Protein AF-A0A846BPC7-F1 (afdb_monomer_lite)

Sequence (63 aa):
MQIITFNSHIGSDGLLQIKLPNELKNQDVMVIIRPQTKEWLSILQKTAGSIPDLERLPQAVNK

pLDDT: mean 71.41, std 15.26, range [35.91, 86.88]

Secondary structure (DSSP, 8-state):
-PPPPPEEEE-TTS-EEEEPPGGGTTS--------SSHHHHHHHHHHTT-S--GGGS------

Foldseek 3Di:
DDDDDWDWDQDPVRDIDIDDDPVCPPPDDDDDDDDPDPVVVVVCVVCVVVPPPPPPPPPPDDD

Structure (mmCIF, N/CA/C/O backbone):
data_AF-A0A846BPC7-F1
#
_entry.id   AF-A0A846BPC7-F1
#
loop_
_atom_site.group_PDB
_atom_site.id
_atom_site.type_symbol
_atom_site.label_atom_id
_atom_site.label_alt_id
_atom_site.label_comp_id
_atom_site.label_asym_id
_atom_site.label_entity_id
_atom_site.label_seq_id
_atom_site.pdbx_PDB_ins_code
_atom_site.Cartn_x
_atom_site.Cartn_y
_atom_site.Cartn_z
_atom_site.occupancy
_atom_site.B_iso_or_equiv
_atom_site.auth_seq_id
_atom_site.auth_comp_id
_atom_site.auth_asym_id
_atom_site.auth_atom_id
_atom_site.pdbx_PDB_model_num
ATOM 1 N N . MET A 1 1 ? 4.726 -17.122 18.779 1.00 45.69 1 MET A N 1
ATOM 2 C CA . MET A 1 1 ? 5.050 -16.203 17.668 1.00 45.69 1 MET A CA 1
ATOM 3 C C . MET A 1 1 ? 3.727 -15.681 17.133 1.00 45.69 1 MET A C 1
ATOM 5 O O . MET A 1 1 ? 2.933 -16.492 16.678 1.00 45.69 1 MET A O 1
ATOM 9 N N . GLN A 1 2 ? 3.426 -14.396 17.313 1.00 66.94 2 GLN A N 1
ATOM 10 C CA . GLN A 1 2 ? 2.159 -13.805 16.871 1.00 66.94 2 GLN A CA 1
ATOM 11 C C . GLN A 1 2 ? 2.339 -13.271 15.448 1.00 66.94 2 GLN A C 1
ATOM 13 O O . GLN A 1 2 ? 3.318 -12.582 15.171 1.00 66.94 2 GLN A O 1
ATOM 18 N N . ILE A 1 3 ? 1.426 -13.624 14.545 1.00 74.25 3 ILE A N 1
ATOM 19 C CA . ILE A 1 3 ? 1.397 -13.092 13.181 1.00 74.25 3 ILE A CA 1
ATOM 20 C C . ILE A 1 3 ? 0.452 -11.893 13.195 1.00 74.25 3 ILE A C 1
ATOM 22 O O . ILE A 1 3 ? -0.729 -12.051 13.491 1.00 74.25 3 ILE A O 1
ATOM 26 N N . ILE A 1 4 ? 0.967 -10.705 12.882 1.00 73.62 4 ILE A N 1
ATOM 27 C CA . ILE A 1 4 ? 0.153 -9.499 12.700 1.00 73.62 4 ILE A CA 1
ATOM 28 C C . ILE A 1 4 ? -0.060 -9.322 11.201 1.00 73.62 4 ILE A C 1
ATOM 30 O O . ILE A 1 4 ? 0.901 -9.190 10.443 1.00 73.62 4 ILE A O 1
ATOM 34 N N . THR A 1 5 ? -1.320 -9.342 10.771 1.00 78.62 5 THR A N 1
ATOM 35 C CA . THR A 1 5 ? -1.679 -9.176 9.359 1.00 78.62 5 THR A CA 1
ATOM 36 C C . THR A 1 5 ? -2.071 -7.730 9.100 1.00 78.62 5 THR A C 1
ATOM 38 O O . THR A 1 5 ? -2.981 -7.205 9.738 1.00 78.62 5 THR A O 1
ATOM 41 N N . PHE A 1 6 ? -1.404 -7.097 8.139 1.00 81.31 6 PHE A N 1
ATOM 42 C CA . PHE A 1 6 ?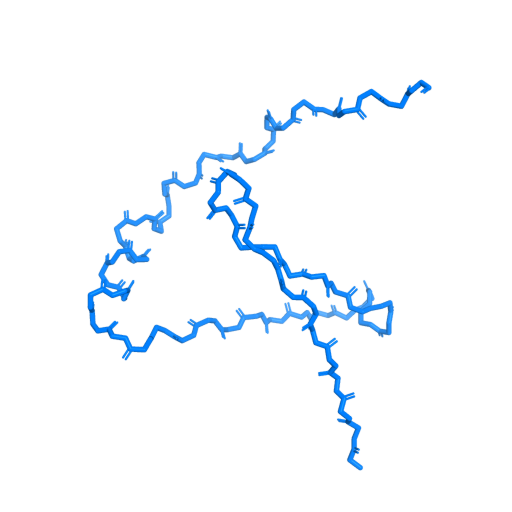 -1.769 -5.773 7.649 1.00 81.31 6 PHE A CA 1
ATOM 43 C C . PHE A 1 6 ? -2.568 -5.925 6.360 1.00 81.31 6 PHE A C 1
ATOM 45 O O . PHE A 1 6 ? -2.116 -6.582 5.424 1.00 81.31 6 PHE A O 1
ATOM 52 N N . ASN A 1 7 ? -3.742 -5.299 6.305 1.00 82.75 7 ASN A N 1
ATOM 53 C CA . ASN A 1 7 ? -4.503 -5.201 5.066 1.00 82.75 7 ASN A CA 1
ATOM 54 C C . ASN A 1 7 ? -4.051 -3.945 4.324 1.00 82.75 7 ASN A C 1
ATOM 56 O O . ASN A 1 7 ? -4.082 -2.850 4.897 1.00 82.75 7 ASN A O 1
ATOM 60 N N . SER A 1 8 ? -3.640 -4.108 3.070 1.00 83.44 8 SER A N 1
ATOM 61 C CA . SER A 1 8 ? -3.282 -3.003 2.189 1.00 83.44 8 SER A CA 1
ATOM 62 C C . SER A 1 8 ? -4.187 -2.959 0.964 1.00 83.44 8 SER A C 1
ATOM 64 O O . SER A 1 8 ? -4.604 -3.994 0.441 1.00 83.44 8 SER A O 1
ATOM 66 N N . HIS A 1 9 ? -4.478 -1.748 0.495 1.00 86.12 9 HIS A N 1
ATOM 67 C CA . HIS A 1 9 ? -5.132 -1.520 -0.789 1.00 86.12 9 HIS A CA 1
ATOM 68 C C . HIS A 1 9 ? -4.542 -0.292 -1.478 1.00 86.12 9 HIS A C 1
ATOM 70 O O . HIS A 1 9 ? -4.100 0.652 -0.823 1.00 86.12 9 HIS A O 1
ATOM 76 N N . ILE A 1 10 ? -4.532 -0.316 -2.809 1.00 81.50 10 ILE A N 1
ATOM 77 C CA . ILE A 1 10 ? -4.235 0.862 -3.624 1.00 81.50 10 ILE A CA 1
ATOM 78 C C . ILE A 1 10 ? -5.575 1.486 -4.002 1.00 81.50 10 ILE A C 1
ATOM 80 O O . ILE A 1 1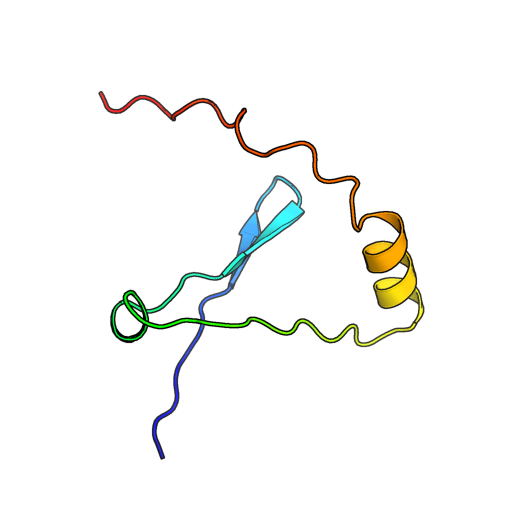0 ? -6.413 0.816 -4.609 1.00 81.50 10 ILE A O 1
ATOM 84 N N . GLY A 1 11 ? -5.804 2.731 -3.589 1.00 79.44 11 GLY A N 1
ATOM 85 C CA . GLY A 1 11 ? -7.003 3.476 -3.963 1.00 79.44 11 GLY A CA 1
ATOM 86 C C . GLY A 1 11 ? -7.010 3.839 -5.449 1.00 79.44 11 GLY A C 1
ATOM 87 O O . GLY A 1 11 ? -5.981 3.812 -6.124 1.00 79.44 11 GLY A O 1
ATOM 88 N N . SER A 1 12 ? -8.175 4.219 -5.977 1.00 80.56 12 SER A N 1
ATOM 89 C CA . SER A 1 12 ? -8.293 4.744 -7.349 1.00 80.56 12 SER A CA 1
ATOM 90 C C . SER A 1 12 ? -7.526 6.057 -7.562 1.00 80.56 12 SER A C 1
ATOM 92 O O . SER A 1 12 ? -7.298 6.464 -8.695 1.00 80.56 12 SER A O 1
ATOM 94 N N . ASP A 1 13 ? -7.144 6.715 -6.469 1.00 78.31 13 ASP A N 1
ATOM 95 C CA . ASP A 1 13 ? -6.282 7.894 -6.394 1.00 78.31 13 ASP A CA 1
ATOM 96 C C . ASP A 1 13 ? -4.777 7.557 -6.425 1.00 78.31 13 ASP A C 1
ATOM 98 O O . ASP A 1 13 ? -3.944 8.461 -6.429 1.00 78.31 13 ASP A O 1
ATOM 102 N N . GLY A 1 14 ? -4.411 6.271 -6.451 1.00 70.38 14 GLY A N 1
ATOM 103 C CA . GLY A 1 14 ? -3.023 5.811 -6.457 1.00 70.38 14 GLY A CA 1
ATOM 104 C C . GLY A 1 14 ? -2.349 5.812 -5.083 1.00 70.38 14 GLY A C 1
ATOM 105 O O . GLY A 1 14 ? -1.147 5.550 -5.004 1.00 70.38 14 GLY A O 1
ATOM 106 N N . LEU A 1 15 ? -3.086 6.074 -3.996 1.00 78.56 15 LEU A N 1
ATOM 107 C CA . LEU A 1 15 ? -2.534 6.048 -2.642 1.00 78.56 15 LEU A CA 1
ATOM 108 C C . LEU A 1 15 ? -2.513 4.623 -2.075 1.00 78.56 15 LEU A C 1
ATOM 110 O O . LEU A 1 15 ? -3.514 3.904 -2.108 1.00 78.56 15 LEU A O 1
ATOM 114 N N . LEU A 1 16 ? -1.371 4.228 -1.501 1.00 80.06 16 LEU A N 1
ATOM 115 C CA . LEU A 1 16 ? -1.260 3.014 -0.695 1.00 80.06 16 LEU A CA 1
ATOM 116 C C . LEU A 1 16 ? -1.848 3.275 0.689 1.00 80.06 16 LEU A C 1
ATOM 118 O O . LEU A 1 16 ? -1.277 4.012 1.492 1.00 80.06 16 LEU A O 1
ATOM 122 N N . GLN A 1 17 ? -2.969 2.629 0.978 1.00 82.75 17 GLN A N 1
ATOM 123 C CA . GLN A 1 17 ? -3.615 2.686 2.279 1.00 82.75 17 GLN A CA 1
ATOM 124 C C . GLN A 1 17 ? -3.306 1.400 3.045 1.00 82.75 17 GLN A C 1
ATOM 126 O O . GLN A 1 17 ? -3.466 0.294 2.527 1.00 82.75 17 GLN A O 1
ATOM 131 N N . ILE A 1 18 ? -2.841 1.545 4.285 1.00 84.88 18 ILE A N 1
ATOM 132 C CA . ILE A 1 18 ? -2.528 0.427 5.179 1.00 84.88 18 ILE A CA 1
ATOM 133 C C . ILE A 1 18 ? -3.445 0.550 6.386 1.00 84.88 18 ILE A C 1
ATOM 135 O O . ILE A 1 18 ? -3.365 1.518 7.144 1.00 84.88 18 ILE A O 1
ATOM 139 N N . LYS A 1 19 ? -4.334 -0.427 6.568 1.00 84.38 19 LYS A N 1
ATOM 140 C CA . LYS A 1 19 ? -5.261 -0.427 7.697 1.00 84.38 19 LYS A CA 1
ATOM 141 C C . LYS A 1 19 ? -4.550 -0.949 8.937 1.00 84.38 19 LYS A C 1
ATOM 143 O O . LYS A 1 19 ? -4.160 -2.117 8.985 1.00 84.38 19 LYS A O 1
ATOM 148 N N . LEU A 1 20 ? -4.422 -0.090 9.944 1.00 84.25 20 LEU A N 1
ATOM 149 C CA . LEU A 1 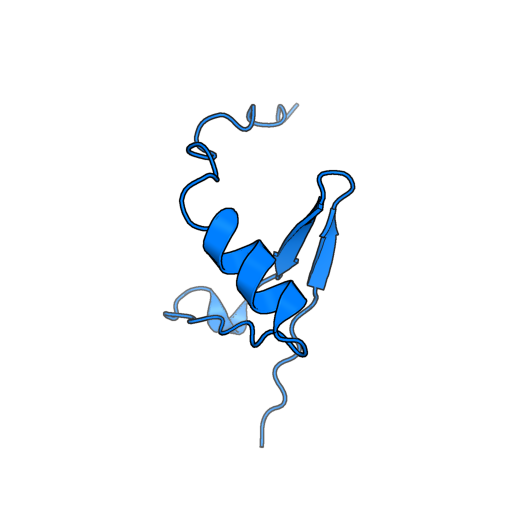20 ? -3.835 -0.474 11.216 1.00 84.25 20 LEU A CA 1
ATOM 150 C C . LEU A 1 20 ? -4.801 -1.381 12.007 1.00 84.25 20 LEU A C 1
ATOM 152 O O . LEU A 1 20 ? -5.965 -1.009 12.186 1.00 84.25 20 LEU A O 1
ATOM 156 N N . PRO A 1 21 ? -4.359 -2.559 12.484 1.00 83.50 21 PRO A N 1
ATOM 157 C CA . PRO A 1 21 ? -5.149 -3.394 13.383 1.00 83.50 21 PRO A CA 1
ATOM 158 C C . PRO A 1 21 ? -5.479 -2.664 14.690 1.00 83.50 21 PRO A C 1
ATOM 160 O O . PRO A 1 21 ? -4.656 -1.921 15.222 1.00 83.50 21 PRO A O 1
ATOM 163 N N . ASN A 1 22 ? -6.662 -2.925 15.255 1.00 83.56 22 ASN A N 1
ATOM 164 C CA . ASN A 1 22 ? -7.111 -2.286 16.501 1.00 83.56 22 ASN A CA 1
ATOM 165 C C . ASN A 1 22 ? -6.155 -2.528 17.682 1.00 83.56 22 ASN A C 1
ATOM 167 O O . ASN A 1 22 ? -6.027 -1.674 18.554 1.00 83.56 22 ASN A O 1
ATOM 171 N N . GLU A 1 23 ? -5.461 -3.665 17.680 1.00 84.12 23 GLU A N 1
ATOM 172 C CA . GLU A 1 23 ? -4.453 -4.059 18.674 1.00 84.12 23 GLU A CA 1
ATOM 173 C C . GLU A 1 23 ? -3.274 -3.074 18.754 1.00 84.12 23 GLU A C 1
ATOM 175 O O . GLU A 1 23 ? -2.623 -2.965 19.793 1.00 84.12 23 GLU A O 1
ATOM 180 N N . LEU A 1 24 ? -3.020 -2.329 17.672 1.00 84.06 24 LEU A N 1
ATOM 181 C CA . LEU A 1 24 ? -1.904 -1.393 17.542 1.00 84.06 24 LEU A CA 1
ATOM 182 C C . LEU A 1 24 ? -2.334 0.082 17.626 1.00 84.06 24 LEU A C 1
ATOM 184 O O . LEU A 1 24 ? -1.494 0.964 17.495 1.00 84.06 24 LEU A O 1
ATOM 188 N N . LYS A 1 25 ? -3.622 0.376 17.864 1.00 79.38 25 LYS A N 1
ATOM 189 C CA . LYS A 1 25 ? -4.190 1.740 17.787 1.00 79.38 25 LYS A CA 1
ATOM 190 C C . LYS A 1 25 ? -3.526 2.766 18.721 1.00 79.38 25 LYS A C 1
ATOM 192 O O . LYS A 1 25 ? -3.536 3.949 18.410 1.00 79.38 25 LYS A O 1
ATOM 197 N N . ASN A 1 26 ? -2.959 2.317 19.840 1.00 83.31 26 ASN A N 1
ATOM 198 C CA . ASN A 1 26 ? -2.298 3.170 20.836 1.00 83.31 26 ASN A CA 1
ATOM 199 C C . ASN A 1 26 ? -0.784 2.916 20.906 1.00 83.31 26 ASN A C 1
ATOM 201 O O . ASN A 1 26 ? -0.176 3.107 21.957 1.00 83.31 26 ASN A O 1
ATOM 205 N N . GLN A 1 27 ? -0.195 2.403 19.827 1.00 84.50 27 GLN A N 1
ATOM 206 C CA . GLN A 1 27 ? 1.232 2.118 19.738 1.00 84.50 27 GLN A CA 1
ATOM 207 C C . GLN A 1 27 ? 1.846 2.956 18.620 1.00 84.50 27 GLN A C 1
ATOM 209 O O . GLN A 1 27 ? 1.211 3.183 17.590 1.00 84.50 27 GLN A O 1
ATOM 214 N N . ASP A 1 28 ? 3.095 3.378 18.803 1.00 79.06 28 ASP A N 1
ATOM 215 C CA . ASP A 1 28 ? 3.859 3.992 17.724 1.00 79.06 28 ASP A CA 1
ATOM 216 C C . ASP A 1 28 ? 4.218 2.919 16.695 1.00 79.06 28 ASP A C 1
ATOM 218 O O . ASP A 1 28 ? 4.970 1.980 16.973 1.00 79.06 28 ASP A O 1
ATOM 222 N N . VAL A 1 29 ? 3.659 3.044 15.492 1.00 76.75 29 VAL A N 1
ATOM 223 C CA . VAL A 1 29 ? 3.875 2.090 14.402 1.00 76.75 29 VAL A CA 1
ATOM 224 C C . VAL A 1 29 ? 4.642 2.765 13.281 1.00 76.75 29 VAL A C 1
ATOM 226 O O . VAL A 1 29 ? 4.144 3.660 12.603 1.00 76.75 29 VAL A O 1
ATOM 229 N N . MET A 1 30 ? 5.862 2.287 13.052 1.00 79.62 30 MET A N 1
ATOM 230 C CA . MET A 1 30 ? 6.672 2.685 11.910 1.00 79.62 30 MET A CA 1
ATOM 231 C C . MET A 1 30 ? 6.467 1.695 10.762 1.00 79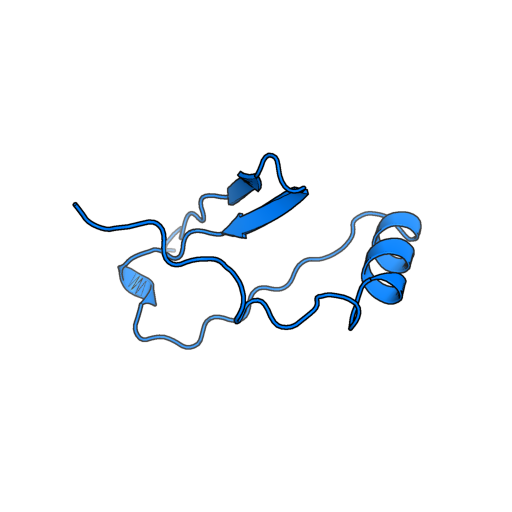.62 30 MET A C 1
ATOM 233 O O . MET A 1 30 ? 6.795 0.513 10.877 1.00 79.62 30 MET A O 1
ATOM 237 N N . VAL A 1 31 ? 5.966 2.188 9.630 1.00 74.00 31 VAL A N 1
ATOM 238 C CA . VAL A 1 31 ? 5.853 1.405 8.394 1.00 74.00 31 VAL A CA 1
ATOM 239 C C . VAL A 1 31 ? 7.067 1.683 7.511 1.00 74.00 31 VAL A C 1
ATOM 241 O O . VAL A 1 31 ? 7.298 2.817 7.102 1.00 74.00 31 VAL A O 1
ATOM 244 N N . ILE A 1 32 ? 7.831 0.638 7.184 1.00 76.81 32 ILE A N 1
ATOM 245 C CA . ILE A 1 32 ? 8.990 0.729 6.287 1.00 76.81 32 ILE A CA 1
ATOM 246 C C . ILE A 1 32 ? 8.638 0.062 4.957 1.00 76.81 32 ILE A C 1
ATOM 248 O O . ILE A 1 32 ? 8.549 -1.162 4.871 1.00 76.81 32 ILE A O 1
ATOM 252 N N . ILE A 1 33 ? 8.486 0.862 3.901 1.00 76.19 33 ILE A N 1
ATOM 253 C CA . ILE A 1 33 ? 8.300 0.363 2.534 1.00 76.19 33 ILE A CA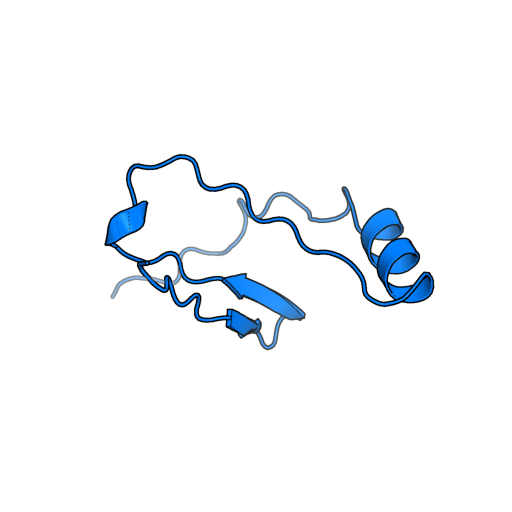 1
ATOM 254 C C . ILE A 1 33 ? 9.672 0.262 1.875 1.00 76.19 33 ILE A C 1
ATOM 256 O O . ILE A 1 33 ? 10.351 1.268 1.669 1.00 76.19 33 ILE A O 1
ATOM 260 N N . ARG A 1 34 ? 10.090 -0.960 1.533 1.00 79.12 34 ARG A N 1
ATOM 261 C CA . ARG A 1 34 ? 11.331 -1.191 0.788 1.00 79.12 34 ARG A CA 1
ATOM 262 C C . ARG A 1 34 ? 11.023 -1.327 -0.704 1.00 79.12 34 ARG A C 1
ATOM 264 O O . ARG A 1 34 ? 10.326 -2.270 -1.078 1.00 79.12 34 ARG A O 1
ATOM 271 N N . PRO A 1 35 ? 11.530 -0.429 -1.562 1.00 81.25 35 PRO A N 1
ATOM 272 C CA . PRO A 1 35 ? 11.382 -0.586 -3.001 1.00 81.25 35 PRO A CA 1
ATOM 273 C C . PRO A 1 35 ? 12.135 -1.834 -3.473 1.00 81.25 35 PRO A C 1
ATOM 275 O O . PRO A 1 35 ? 13.281 -2.057 -3.086 1.00 81.25 35 PRO A O 1
ATOM 278 N N . GLN A 1 36 ? 11.495 -2.640 -4.323 1.00 82.81 36 GLN A N 1
ATOM 279 C CA . GLN A 1 36 ? 12.134 -3.825 -4.908 1.00 82.81 36 GLN A CA 1
ATOM 280 C C . GLN A 1 36 ? 13.142 -3.465 -6.006 1.00 82.81 36 GLN A C 1
ATOM 282 O O . GLN A 1 36 ? 14.088 -4.211 -6.243 1.00 82.81 36 GLN A O 1
ATOM 287 N N . THR A 1 37 ? 12.961 -2.319 -6.670 1.00 86.88 37 THR A N 1
ATOM 288 C CA . THR A 1 37 ? 13.812 -1.876 -7.778 1.00 86.88 37 THR A CA 1
ATOM 289 C C . THR A 1 37 ? 14.362 -0.472 -7.538 1.00 86.88 37 THR A C 1
ATOM 291 O O . THR A 1 37 ? 13.764 0.353 -6.841 1.00 86.88 37 THR A O 1
ATOM 294 N N . LYS A 1 38 ? 15.514 -0.177 -8.154 1.00 84.50 38 LYS A N 1
ATOM 295 C CA . LYS A 1 38 ? 16.117 1.168 -8.135 1.00 84.50 38 LYS A CA 1
ATOM 296 C C . LYS A 1 38 ? 15.222 2.217 -8.804 1.00 84.50 38 LYS A C 1
ATOM 298 O O . LYS A 1 38 ? 15.243 3.376 -8.406 1.00 84.50 38 LYS A O 1
ATOM 303 N N . GLU A 1 39 ? 14.428 1.807 -9.788 1.00 85.12 39 GLU A N 1
ATOM 304 C CA . GLU A 1 39 ? 13.432 2.658 -10.438 1.00 85.12 39 GLU A CA 1
ATOM 305 C C . GLU A 1 39 ? 12.347 3.092 -9.449 1.00 85.12 39 GLU A C 1
ATOM 307 O O . GLU A 1 39 ? 12.092 4.287 -9.306 1.00 85.12 39 GLU A O 1
ATOM 312 N N . TRP A 1 40 ? 11.790 2.145 -8.688 1.00 79.19 40 TRP A N 1
ATOM 313 C CA . TRP A 1 40 ? 10.777 2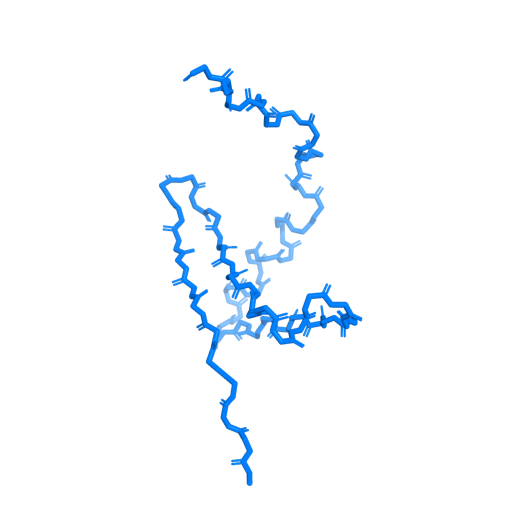.446 -7.677 1.00 79.19 40 TRP A CA 1
ATOM 314 C C . TRP A 1 40 ? 11.324 3.344 -6.566 1.00 79.19 40 TRP A C 1
ATOM 316 O O . TRP A 1 40 ? 10.658 4.282 -6.136 1.00 79.19 40 TRP A O 1
ATOM 326 N N . LEU A 1 41 ? 12.576 3.118 -6.151 1.00 81.94 41 LEU A N 1
ATOM 327 C CA . LEU A 1 41 ? 13.271 4.015 -5.227 1.00 81.94 41 LEU A CA 1
ATOM 328 C C . LEU A 1 41 ? 13.382 5.438 -5.795 1.00 81.94 41 LEU A C 1
ATOM 330 O O . LEU A 1 41 ? 13.103 6.395 -5.080 1.00 81.94 41 LEU A O 1
ATOM 334 N N . SER A 1 42 ? 13.755 5.582 -7.070 1.00 80.94 42 SER A N 1
ATOM 335 C CA . SER A 1 42 ? 13.875 6.893 -7.717 1.00 80.94 42 SER A CA 1
ATOM 336 C C . SER A 1 42 ? 12.531 7.617 -7.814 1.00 80.94 42 SER A C 1
ATOM 338 O O . SER A 1 42 ? 12.481 8.823 -7.586 1.00 80.94 42 SER A O 1
ATOM 340 N N . ILE A 1 43 ? 11.442 6.896 -8.105 1.00 81.50 43 ILE A N 1
ATOM 341 C CA . ILE A 1 43 ? 10.080 7.450 -8.105 1.00 81.50 43 ILE A CA 1
ATOM 342 C C . ILE A 1 43 ? 9.739 7.971 -6.710 1.00 81.50 43 ILE A C 1
ATOM 344 O O . ILE A 1 43 ? 9.435 9.153 -6.573 1.00 81.50 43 ILE A O 1
ATOM 348 N N . LEU A 1 44 ? 9.892 7.133 -5.679 1.00 76.81 44 LEU A N 1
ATOM 349 C CA . LEU A 1 44 ? 9.606 7.513 -4.295 1.00 76.81 44 LEU A CA 1
ATOM 350 C C . LEU A 1 44 ? 10.439 8.716 -3.843 1.00 76.81 44 LEU A C 1
ATOM 352 O O . LEU A 1 44 ? 9.901 9.607 -3.198 1.00 76.81 44 LEU A O 1
ATOM 356 N N . GLN A 1 45 ? 11.723 8.779 -4.205 1.00 78.56 45 GLN A N 1
ATOM 357 C CA . GLN A 1 45 ? 12.602 9.909 -3.883 1.00 78.56 45 GLN A CA 1
ATOM 358 C C . GLN A 1 45 ? 12.200 11.204 -4.597 1.00 78.56 45 GLN A C 1
ATOM 360 O O . GLN A 1 45 ? 12.340 12.275 -4.018 1.00 78.56 45 GLN A O 1
ATOM 365 N N . LYS A 1 46 ? 11.696 11.122 -5.835 1.00 78.56 46 LYS A N 1
ATOM 366 C CA . LYS A 1 46 ? 11.205 12.290 -6.587 1.00 78.56 46 LYS A CA 1
ATOM 367 C C . LYS A 1 46 ? 9.859 12.788 -6.070 1.00 78.56 46 LYS A C 1
ATOM 369 O O . LYS A 1 46 ? 9.597 13.983 -6.118 1.00 78.56 46 LYS A O 1
ATOM 374 N N . THR A 1 47 ? 9.007 11.881 -5.599 1.00 71.12 47 THR A N 1
ATOM 375 C CA . THR A 1 47 ? 7.685 12.218 -5.056 1.00 71.12 47 THR A CA 1
ATOM 376 C C . THR A 1 47 ? 7.717 12.532 -3.560 1.00 71.12 47 THR A C 1
ATOM 378 O O . THR A 1 47 ? 6.775 13.134 -3.046 1.00 71.12 47 THR A O 1
ATOM 381 N N . ALA A 1 48 ? 8.782 12.149 -2.848 1.00 63.97 48 ALA A N 1
ATOM 382 C CA . ALA A 1 48 ? 8.981 12.473 -1.440 1.00 63.97 48 ALA A CA 1
ATOM 383 C C . ALA A 1 48 ? 9.032 13.999 -1.267 1.00 63.97 48 ALA A C 1
ATOM 385 O O . ALA A 1 48 ? 9.912 14.667 -1.802 1.00 63.97 48 ALA A O 1
ATOM 386 N N . GLY A 1 49 ? 8.051 14.551 -0.549 1.00 57.66 49 GLY A N 1
ATOM 387 C CA . GLY A 1 49 ? 7.883 15.997 -0.357 1.00 57.66 49 GLY A CA 1
ATOM 388 C C . GLY A 1 49 ? 6.936 16.686 -1.348 1.00 57.66 49 GLY A C 1
ATOM 389 O O . GLY A 1 49 ? 6.626 17.855 -1.157 1.00 57.66 49 GLY A O 1
ATOM 390 N N . SER A 1 50 ? 6.432 15.977 -2.366 1.00 54.97 50 SER A N 1
ATOM 391 C CA . SER A 1 50 ? 5.408 16.481 -3.304 1.00 54.97 50 SER A CA 1
ATOM 392 C C . SER A 1 50 ? 3.988 16.036 -2.945 1.00 54.97 50 SER A C 1
ATOM 394 O O . SER A 1 50 ? 3.081 16.214 -3.751 1.00 54.97 50 SER A O 1
ATOM 396 N N . ILE A 1 51 ? 3.778 15.440 -1.767 1.00 57.91 51 ILE A N 1
ATOM 397 C CA . ILE A 1 51 ? 2.432 15.223 -1.232 1.00 57.91 51 ILE A CA 1
ATOM 398 C C . ILE A 1 51 ? 1.996 16.582 -0.670 1.00 57.91 51 ILE A C 1
ATOM 400 O O . ILE A 1 51 ? 2.520 16.968 0.376 1.00 57.91 51 ILE A O 1
ATOM 404 N N . PRO A 1 52 ? 1.124 17.355 -1.351 1.00 50.69 52 PRO A N 1
ATOM 405 C CA . PRO A 1 52 ? 0.544 18.537 -0.731 1.00 50.69 52 PRO A CA 1
ATOM 406 C C . PRO A 1 52 ? -0.168 18.093 0.545 1.00 50.69 52 PRO A C 1
ATOM 408 O O . PRO A 1 52 ? -0.771 17.018 0.551 1.00 50.69 52 PRO A O 1
ATOM 411 N N . ASP A 1 53 ? -0.081 18.901 1.603 1.00 48.56 53 ASP A N 1
ATOM 412 C CA . ASP A 1 53 ? -0.797 18.682 2.860 1.00 48.56 53 ASP A CA 1
ATOM 413 C C . ASP A 1 53 ? -2.196 18.110 2.588 1.00 48.56 53 ASP A C 1
ATOM 415 O O . ASP A 1 53 ? -3.066 18.767 2.007 1.00 48.56 53 ASP A O 1
ATOM 419 N N . LEU A 1 54 ? -2.414 16.859 2.999 1.00 48.69 54 LEU A N 1
ATOM 420 C CA . LEU A 1 54 ? -3.703 16.168 2.905 1.00 48.69 54 LEU A CA 1
ATOM 421 C C . LEU A 1 54 ? -4.765 16.795 3.832 1.00 48.69 54 LEU A C 1
ATOM 423 O O . LEU A 1 54 ? -5.877 16.278 3.923 1.00 48.69 54 LEU A O 1
ATOM 427 N N . GLU A 1 55 ? -4.483 17.949 4.451 1.00 49.47 55 GLU A N 1
ATOM 428 C CA . GLU A 1 55 ? -5.444 18.805 5.163 1.00 49.47 55 GLU A CA 1
ATOM 429 C C . GLU A 1 55 ? -6.589 19.333 4.269 1.00 49.47 55 GLU A C 1
ATOM 431 O O . GLU A 1 55 ? -7.492 20.019 4.745 1.00 49.47 55 GLU A O 1
ATOM 436 N N . ARG A 1 56 ? -6.603 18.998 2.970 1.00 46.88 56 ARG A N 1
ATOM 437 C CA . ARG A 1 56 ? -7.680 19.328 2.021 1.00 46.88 56 ARG A CA 1
ATOM 438 C C . ARG A 1 56 ? -8.461 18.135 1.467 1.00 46.88 56 ARG A C 1
ATOM 440 O O . ARG A 1 56 ? -9.136 18.292 0.450 1.00 46.88 56 ARG A O 1
ATOM 447 N N . LEU A 1 57 ? -8.445 16.965 2.107 1.00 46.19 57 LEU A N 1
ATOM 448 C CA . LEU A 1 57 ? -9.511 15.996 1.832 1.00 46.19 57 LEU A CA 1
ATOM 449 C C . LEU A 1 57 ? -10.832 16.584 2.361 1.00 46.19 57 LEU A C 1
ATOM 451 O O . LEU A 1 57 ? -10.933 16.817 3.569 1.00 46.19 57 LEU A O 1
ATOM 455 N N . PRO A 1 58 ? -11.842 16.868 1.511 1.00 40.91 58 PRO A N 1
ATOM 456 C CA . PRO A 1 58 ? -13.143 17.278 2.011 1.00 40.91 58 PRO A CA 1
ATOM 457 C C . PRO A 1 58 ? -13.633 16.168 2.933 1.00 40.91 58 PRO A C 1
ATOM 459 O O . PRO A 1 58 ? -13.689 15.006 2.530 1.00 40.91 58 PRO A O 1
ATOM 462 N N . GLN A 1 59 ? -13.949 16.523 4.180 1.00 44.78 59 GLN A N 1
ATOM 463 C CA . GLN A 1 59 ? -14.652 15.629 5.085 1.00 44.78 59 GLN A CA 1
ATOM 464 C C . GLN A 1 59 ? -15.887 15.139 4.335 1.00 44.78 59 GLN A C 1
ATOM 466 O O . GLN A 1 59 ? -16.806 15.918 4.072 1.00 44.78 59 GLN A O 1
ATOM 471 N N . ALA A 1 60 ? -15.865 13.876 3.910 1.00 42.19 60 ALA A N 1
ATOM 472 C CA . ALA A 1 60 ? -17.017 13.235 3.319 1.00 42.19 60 ALA A CA 1
ATOM 473 C C . ALA A 1 60 ? -18.108 13.242 4.391 1.00 42.19 60 ALA A C 1
ATOM 475 O O . ALA A 1 60 ? -18.066 12.497 5.365 1.00 42.19 60 ALA A O 1
ATOM 476 N N . VAL A 1 61 ? -18.991 14.220 4.221 1.00 39.38 61 VAL A N 1
ATOM 477 C CA . VAL A 1 61 ? -20.307 14.432 4.803 1.00 39.38 61 VAL A CA 1
ATOM 478 C C . VAL A 1 61 ? -20.837 13.174 5.493 1.00 39.38 61 VAL A C 1
ATOM 480 O O . VAL A 1 61 ? -21.326 12.259 4.838 1.00 39.38 61 VAL A O 1
ATOM 483 N N . ASN A 1 62 ? -20.795 13.165 6.826 1.00 39.53 62 ASN A N 1
ATOM 484 C CA . ASN A 1 62 ? -21.768 12.408 7.603 1.00 39.53 62 ASN A CA 1
ATOM 485 C C . ASN A 1 62 ? -23.132 13.080 7.393 1.00 39.53 62 ASN A C 1
ATOM 487 O O . ASN A 1 62 ? -23.351 14.198 7.870 1.00 39.53 62 ASN A O 1
ATOM 491 N N . LYS A 1 63 ? -24.029 12.405 6.679 1.00 35.91 63 LYS A N 1
ATOM 492 C CA . LYS A 1 63 ? -25.479 12.560 6.797 1.00 35.91 63 LYS A CA 1
ATOM 493 C C . LYS A 1 63 ? -26.118 11.186 6.737 1.00 35.91 63 LYS A C 1
ATOM 495 O O . LYS A 1 63 ? -25.680 10.392 5.878 1.00 35.91 63 LYS A O 1
#

Radius of gyration: 15.21 Å; chains: 1; bounding box: 42×36×31 Å